Protein AF-A0A2T4V2T6-F1 (afdb_monomer)

Structure (mmCIF, N/CA/C/O backbone):
data_AF-A0A2T4V2T6-F1
#
_entry.id   AF-A0A2T4V2T6-F1
#
loop_
_atom_site.group_PDB
_atom_site.id
_atom_site.type_symbol
_atom_site.label_atom_id
_atom_site.label_alt_id
_atom_site.label_comp_id
_atom_site.label_asym_id
_atom_site.label_entity_id
_atom_site.label_seq_id
_atom_site.pdbx_PDB_ins_code
_atom_site.Cartn_x
_atom_site.Cartn_y
_atom_site.Cartn_z
_atom_site.occupancy
_atom_site.B_iso_or_equiv
_atom_site.auth_seq_id
_atom_site.auth_comp_id
_atom_site.auth_asym_id
_atom_site.auth_atom_id
_atom_site.pdbx_PDB_model_num
ATOM 1 N N . MET A 1 1 ? -65.112 -27.051 23.959 1.00 41.84 1 MET A N 1
ATOM 2 C CA . MET A 1 1 ? -63.778 -27.676 24.096 1.00 41.84 1 MET A CA 1
ATOM 3 C C . MET A 1 1 ? -62.756 -26.772 23.421 1.00 41.84 1 MET A C 1
ATOM 5 O O . MET A 1 1 ? -62.600 -26.820 22.210 1.00 41.84 1 MET A O 1
ATOM 9 N N . SER A 1 2 ? -62.133 -25.884 24.193 1.00 52.66 2 SER A N 1
ATOM 10 C CA . SER A 1 2 ? -61.081 -24.977 23.727 1.00 52.66 2 SER A CA 1
ATOM 11 C C . SER A 1 2 ? -59.751 -25.717 23.639 1.00 52.66 2 SER A C 1
ATOM 13 O O . SER A 1 2 ? -59.315 -26.259 24.650 1.00 52.66 2 SER A O 1
ATOM 15 N N . ARG A 1 3 ? -59.069 -25.667 22.490 1.00 51.91 3 ARG A N 1
ATOM 16 C CA . ARG A 1 3 ? -57.605 -25.791 22.424 1.00 51.91 3 ARG A CA 1
ATOM 17 C C . ARG A 1 3 ? -57.063 -24.807 21.393 1.00 51.91 3 ARG A C 1
ATOM 19 O O . ARG A 1 3 ? -57.106 -25.042 20.193 1.00 51.91 3 ARG A O 1
ATOM 26 N N . ARG A 1 4 ? -56.596 -23.674 21.917 1.00 62.84 4 ARG A N 1
ATOM 27 C CA . ARG A 1 4 ? -55.662 -22.766 21.255 1.00 62.84 4 ARG A CA 1
ATOM 28 C C . ARG A 1 4 ? -54.287 -23.423 21.319 1.00 62.84 4 ARG A C 1
ATOM 30 O O . ARG A 1 4 ? -53.862 -23.747 22.422 1.00 62.84 4 ARG A O 1
ATOM 37 N N . LEU A 1 5 ? -53.605 -23.594 20.192 1.00 55.00 5 LEU A N 1
ATOM 38 C CA . LEU A 1 5 ? -52.187 -23.952 20.164 1.00 55.00 5 LEU A CA 1
ATOM 39 C C . LEU A 1 5 ? -51.489 -23.122 19.083 1.00 55.00 5 LEU A C 1
ATOM 41 O O . LEU A 1 5 ? -51.501 -23.442 17.902 1.00 55.00 5 LEU A O 1
ATOM 45 N N . SER A 1 6 ? -50.986 -21.988 19.564 1.00 51.50 6 SER A N 1
ATOM 46 C CA . SER A 1 6 ? -49.662 -21.427 19.307 1.00 51.50 6 SER A CA 1
ATOM 47 C C . SER A 1 6 ? -49.120 -21.480 17.879 1.00 51.50 6 SER A C 1
ATOM 49 O O . SER A 1 6 ? -48.510 -22.455 17.448 1.00 51.50 6 SER A O 1
ATOM 51 N N . ALA A 1 7 ? -49.237 -20.331 17.214 1.00 51.16 7 ALA A N 1
ATOM 52 C CA . ALA A 1 7 ? -48.346 -19.904 16.149 1.00 51.16 7 ALA A CA 1
ATOM 53 C C . ALA A 1 7 ? -46.886 -19.949 16.642 1.00 51.16 7 ALA A C 1
ATOM 55 O O . ALA A 1 7 ? -46.472 -19.137 17.470 1.00 51.16 7 ALA A O 1
ATOM 56 N N . LEU A 1 8 ? -46.114 -20.914 16.144 1.00 50.19 8 LEU A N 1
ATOM 57 C CA . LEU A 1 8 ? -44.659 -20.922 16.258 1.00 50.19 8 LEU A CA 1
ATOM 58 C C . LEU A 1 8 ? -44.105 -19.912 15.248 1.00 50.19 8 LEU A C 1
ATOM 60 O O . LEU A 1 8 ? -43.948 -20.205 14.066 1.00 50.19 8 LEU A O 1
ATOM 64 N N . LEU A 1 9 ? -43.851 -18.697 15.736 1.00 49.66 9 LEU A N 1
ATOM 65 C CA . LEU A 1 9 ? -42.991 -17.709 15.093 1.00 49.66 9 LEU A CA 1
ATOM 66 C C . LEU A 1 9 ? -41.591 -18.321 14.946 1.00 49.66 9 LEU A C 1
ATOM 68 O O . LEU A 1 9 ? -40.820 -18.353 15.905 1.00 49.66 9 LEU A O 1
ATOM 72 N N . LEU A 1 10 ? -41.257 -18.805 13.747 1.00 48.34 10 LEU A N 1
ATOM 73 C CA . LEU A 1 10 ? -39.866 -19.010 13.361 1.00 48.34 10 LEU A CA 1
ATOM 74 C C . LEU A 1 10 ? -39.207 -17.629 13.281 1.00 48.34 10 LEU A C 1
ATOM 76 O O . LEU A 1 10 ? -39.264 -16.945 12.263 1.00 48.34 10 LEU A O 1
ATOM 80 N N . SER A 1 11 ? -38.597 -17.222 14.392 1.00 56.31 11 SER A N 1
ATOM 81 C CA . SER A 1 11 ? -37.585 -16.174 14.444 1.00 56.31 11 SER A CA 1
ATOM 82 C C . SER A 1 11 ? -36.372 -16.648 13.644 1.00 56.31 11 SER A C 1
ATOM 84 O O . SER A 1 11 ? -35.406 -17.171 14.197 1.00 56.31 11 SER A O 1
ATOM 86 N N . SER A 1 12 ? -36.435 -16.500 12.323 1.00 59.00 12 SER A N 1
ATOM 87 C CA . SER A 1 12 ? -35.269 -16.568 11.456 1.00 59.00 12 SER A CA 1
ATOM 88 C C . SER A 1 12 ? -34.336 -15.426 11.846 1.00 59.00 12 SER A C 1
ATOM 90 O O . SER A 1 12 ? -34.547 -14.276 11.456 1.00 59.00 12 SER A O 1
ATOM 92 N N . CYS A 1 13 ? -33.323 -15.745 12.652 1.00 50.69 13 CYS A N 1
ATOM 93 C CA . CYS A 1 13 ? -32.131 -14.929 12.801 1.00 50.69 13 CYS A CA 1
ATOM 94 C C . CYS A 1 13 ? -31.585 -14.635 11.401 1.00 50.69 13 CYS A C 1
ATOM 96 O O . CYS A 1 13 ? -30.958 -15.492 10.781 1.00 50.69 13 CYS A O 1
ATOM 98 N N . LEU A 1 14 ? -31.822 -13.419 10.903 1.00 52.62 14 LEU A N 1
ATOM 99 C CA . LEU A 1 14 ? -30.974 -12.834 9.879 1.00 52.62 14 LEU A CA 1
ATOM 100 C C . LEU A 1 14 ? -29.582 -12.676 10.497 1.00 52.62 14 LEU A C 1
ATOM 102 O O . LEU A 1 14 ? -29.280 -11.678 11.146 1.00 52.62 14 LEU A O 1
ATOM 106 N N . THR A 1 15 ? -28.722 -13.669 10.296 1.00 55.97 15 THR A N 1
ATOM 107 C CA . THR A 1 15 ? -27.281 -13.444 10.264 1.00 55.97 15 THR A CA 1
ATOM 108 C C . THR A 1 15 ? -27.017 -12.550 9.059 1.00 55.97 15 THR A C 1
ATOM 110 O O . THR A 1 15 ? -26.864 -13.035 7.941 1.00 55.97 15 THR A O 1
ATOM 113 N N . LEU A 1 16 ? -27.060 -11.236 9.269 1.00 49.78 16 LEU A N 1
ATOM 114 C CA . LEU A 1 16 ? -26.555 -10.257 8.317 1.00 49.78 16 LEU A CA 1
ATOM 115 C C . LEU A 1 16 ? -25.048 -10.520 8.154 1.00 49.78 16 LEU A C 1
ATOM 117 O O . LEU A 1 16 ? -24.307 -10.289 9.113 1.00 49.78 16 LEU A O 1
ATOM 121 N N . PRO A 1 17 ? -24.554 -10.996 6.995 1.00 51.16 17 PRO A N 1
ATOM 122 C CA . PRO A 1 17 ? -23.145 -10.816 6.693 1.00 51.16 17 PRO A CA 1
ATOM 123 C C . PRO A 1 17 ? -22.925 -9.304 6.584 1.00 51.16 17 PRO A C 1
ATOM 125 O O . PRO A 1 17 ? -23.712 -8.618 5.933 1.00 51.16 17 PRO A O 1
ATOM 128 N N . GLY A 1 18 ? -21.918 -8.805 7.305 1.00 52.91 18 GLY A N 1
ATOM 129 C CA . GLY A 1 18 ? -21.571 -7.396 7.488 1.00 52.91 18 GLY A CA 1
ATOM 130 C C . GLY A 1 18 ? -22.190 -6.432 6.480 1.00 52.91 18 GLY A C 1
ATOM 131 O O . GLY A 1 18 ? -21.714 -6.301 5.354 1.00 52.91 18 GLY A O 1
ATOM 132 N N . LEU A 1 19 ? -23.212 -5.700 6.928 1.00 44.66 19 LEU A N 1
ATOM 133 C CA . LEU A 1 19 ? -23.507 -4.398 6.354 1.00 44.66 19 LEU A CA 1
ATOM 134 C C . LEU A 1 19 ? -22.256 -3.546 6.576 1.00 44.66 19 LEU A C 1
ATOM 136 O O . LEU A 1 19 ? -22.052 -2.995 7.658 1.00 44.66 19 LEU A O 1
ATOM 140 N N . VAL A 1 20 ? -21.407 -3.473 5.552 1.00 50.00 20 VAL A N 1
ATOM 141 C CA . VAL A 1 20 ? -20.474 -2.367 5.359 1.00 50.00 20 VAL A CA 1
ATOM 142 C C . VAL A 1 20 ? -21.358 -1.136 5.216 1.00 50.00 20 VAL A C 1
ATOM 144 O O . VAL A 1 20 ? -21.812 -0.773 4.133 1.00 50.00 20 VAL A O 1
ATOM 147 N N . LEU A 1 21 ? -21.704 -0.556 6.364 1.00 46.00 21 LEU A N 1
ATOM 148 C CA . LEU A 1 21 ? -22.199 0.802 6.451 1.00 46.00 21 LEU A CA 1
ATOM 149 C C . LEU A 1 21 ? -21.209 1.659 5.656 1.00 46.00 21 LEU A C 1
ATOM 151 O O . LEU A 1 21 ? -20.004 1.418 5.730 1.00 46.00 21 LEU A O 1
ATOM 155 N N . ALA A 1 22 ? -21.694 2.654 4.919 1.00 49.06 22 ALA A N 1
ATOM 156 C CA . ALA A 1 22 ? -20.870 3.719 4.353 1.00 49.06 22 ALA A CA 1
ATOM 157 C C . ALA A 1 22 ? -20.260 4.578 5.486 1.00 49.06 22 ALA A C 1
ATOM 159 O O . ALA A 1 22 ? -20.574 5.755 5.631 1.00 49.06 22 ALA A O 1
ATOM 160 N N . GLY A 1 23 ? -19.479 3.942 6.356 1.00 55.62 23 GLY A N 1
ATOM 161 C CA . GLY A 1 23 ? -18.758 4.508 7.476 1.00 55.62 23 GLY A CA 1
ATOM 162 C C . GLY A 1 23 ? -17.305 4.700 7.081 1.00 55.62 23 GLY A C 1
ATOM 163 O O . GLY A 1 23 ? -16.745 3.905 6.324 1.00 55.62 23 GLY A O 1
ATOM 164 N N . ASP A 1 24 ? -16.721 5.786 7.571 1.00 73.94 24 ASP A N 1
ATOM 165 C CA . ASP A 1 24 ? -15.303 6.084 7.413 1.00 73.94 24 ASP A CA 1
ATOM 166 C C . ASP A 1 24 ? -14.444 4.858 7.795 1.00 73.94 24 ASP A C 1
ATOM 168 O O . ASP A 1 24 ? -14.754 4.149 8.757 1.00 73.94 24 ASP A O 1
ATOM 172 N N . LEU A 1 25 ? -13.365 4.589 7.045 1.00 84.38 25 LEU A N 1
ATOM 173 C CA . LEU A 1 25 ? -12.438 3.483 7.319 1.00 84.38 25 LEU A CA 1
ATOM 174 C C . LEU A 1 25 ? -11.935 3.565 8.760 1.00 84.38 25 LEU A C 1
ATOM 176 O O . LEU A 1 25 ? -11.537 4.630 9.237 1.00 84.38 25 LEU A O 1
ATOM 180 N N . THR A 1 26 ? -11.904 2.429 9.443 1.00 90.75 26 THR A N 1
ATOM 181 C CA . THR A 1 26 ? -11.371 2.372 10.808 1.00 90.75 26 THR A CA 1
ATOM 182 C C . THR A 1 26 ? -9.854 2.624 10.813 1.00 90.75 26 THR A C 1
ATOM 184 O O . THR A 1 26 ? -9.170 2.294 9.836 1.00 90.75 26 THR A O 1
ATOM 187 N N . PRO A 1 27 ? -9.277 3.160 11.905 1.00 89.19 27 PRO A N 1
ATOM 188 C CA . PRO A 1 27 ? -7.831 3.371 11.996 1.00 89.19 27 PRO A CA 1
ATOM 189 C C . PRO A 1 27 ? -7.033 2.065 11.858 1.00 89.19 27 PRO A C 1
ATOM 191 O O . PRO A 1 27 ? -5.949 2.071 11.278 1.00 89.19 27 PRO A O 1
ATOM 194 N N . GLU A 1 28 ? -7.589 0.934 12.310 1.00 90.50 28 GLU A N 1
ATOM 195 C CA . GLU A 1 28 ? -6.990 -0.393 12.124 1.00 90.50 28 GLU A CA 1
ATOM 196 C C . GLU A 1 28 ? -6.949 -0.816 10.649 1.00 90.50 28 GLU A C 1
ATOM 198 O O . GLU A 1 28 ? -5.924 -1.309 10.179 1.00 90.50 28 GLU A O 1
ATOM 203 N N . GLN A 1 29 ? -8.028 -0.588 9.890 1.00 91.81 29 GLN A N 1
ATOM 204 C CA . GLN A 1 29 ? -8.054 -0.873 8.451 1.00 91.81 29 GLN A CA 1
ATOM 205 C C . GLN A 1 29 ? -7.058 -0.001 7.687 1.00 91.81 29 GLN A C 1
ATOM 207 O O . GLN A 1 29 ? -6.341 -0.509 6.832 1.00 91.81 29 GLN A O 1
ATOM 212 N N . ILE A 1 30 ? -6.963 1.292 8.013 1.00 93.38 30 ILE A N 1
ATOM 213 C CA . ILE A 1 30 ? -5.980 2.189 7.389 1.00 93.38 30 ILE A CA 1
ATOM 214 C C . ILE A 1 30 ? -4.554 1.727 7.707 1.00 93.38 30 ILE A C 1
ATOM 216 O O . ILE A 1 30 ? -3.717 1.686 6.807 1.00 93.38 30 ILE A O 1
ATOM 220 N N . ALA A 1 31 ? -4.267 1.352 8.958 1.00 94.50 31 ALA A N 1
ATOM 221 C CA . ALA A 1 31 ? -2.957 0.828 9.345 1.00 94.50 31 ALA A CA 1
ATOM 222 C C . ALA A 1 31 ? -2.605 -0.441 8.556 1.00 94.50 31 ALA A C 1
ATOM 224 O O . ALA A 1 31 ? -1.514 -0.547 7.993 1.00 94.50 31 ALA A O 1
ATOM 225 N N . ARG A 1 32 ? -3.557 -1.372 8.442 1.00 94.50 32 ARG A N 1
ATOM 226 C CA . ARG A 1 32 ? -3.395 -2.593 7.651 1.00 94.50 32 ARG A CA 1
ATOM 227 C C . ARG A 1 32 ? -3.125 -2.292 6.176 1.00 94.50 32 ARG A C 1
ATOM 229 O O . ARG A 1 32 ? -2.159 -2.812 5.625 1.00 94.50 32 ARG A O 1
ATOM 236 N N . ILE A 1 33 ? -3.927 -1.425 5.558 1.00 95.06 33 ILE A N 1
ATOM 237 C CA . ILE A 1 33 ? -3.755 -1.022 4.157 1.00 95.06 33 ILE A CA 1
ATOM 238 C C . ILE A 1 33 ? -2.368 -0.409 3.948 1.00 95.06 33 ILE A C 1
ATOM 240 O O . ILE A 1 33 ? -1.664 -0.830 3.040 1.00 95.06 33 ILE A O 1
ATOM 244 N N . ARG A 1 34 ? -1.912 0.499 4.823 1.00 94.50 34 ARG A N 1
ATOM 245 C CA . ARG A 1 34 ? -0.572 1.111 4.726 1.00 94.50 34 ARG A CA 1
ATOM 246 C C . ARG A 1 34 ? 0.559 0.081 4.764 1.00 94.50 34 ARG A C 1
ATOM 248 O O . ARG A 1 34 ? 1.536 0.213 4.026 1.00 94.50 34 ARG A O 1
ATOM 255 N N . ARG A 1 35 ? 0.441 -0.950 5.607 1.00 94.38 35 ARG A N 1
ATOM 256 C CA . ARG A 1 35 ? 1.411 -2.059 5.647 1.00 94.38 35 ARG A CA 1
ATOM 257 C C . ARG A 1 35 ? 1.415 -2.849 4.354 1.00 94.38 35 ARG A C 1
ATOM 259 O O . ARG A 1 35 ? 2.479 -3.129 3.810 1.00 94.38 35 ARG A O 1
ATOM 266 N N . GLU A 1 36 ? 0.231 -3.214 3.878 1.00 95.25 36 GLU A N 1
ATOM 267 C CA . GLU A 1 36 ? 0.074 -4.000 2.660 1.00 95.25 36 GLU A CA 1
ATOM 268 C C . GLU A 1 36 ? 0.552 -3.211 1.429 1.00 95.25 36 GLU A C 1
ATOM 270 O O . GLU A 1 36 ? 1.266 -3.773 0.604 1.00 95.25 36 GLU A O 1
ATOM 275 N N . GLU A 1 37 ? 0.274 -1.905 1.350 1.00 95.19 37 GLU A N 1
ATOM 276 C CA . GLU A 1 37 ? 0.802 -0.987 0.329 1.00 95.19 37 GLU A CA 1
ATOM 277 C C . GLU A 1 37 ? 2.334 -0.947 0.349 1.00 95.19 37 GLU A C 1
ATOM 279 O O . GLU A 1 37 ? 2.972 -1.093 -0.695 1.00 95.19 37 GLU A O 1
ATOM 284 N N . LYS A 1 38 ? 2.938 -0.788 1.534 1.00 95.50 38 LYS A N 1
ATOM 285 C CA . LYS A 1 38 ? 4.397 -0.771 1.690 1.00 95.50 38 LYS A CA 1
ATOM 286 C C . LYS A 1 38 ? 5.016 -2.104 1.270 1.00 95.50 38 LYS A C 1
ATOM 288 O O . LYS A 1 38 ? 5.948 -2.111 0.472 1.00 95.50 38 LYS A O 1
ATOM 293 N N . ALA A 1 39 ? 4.465 -3.224 1.735 1.00 95.94 39 ALA A N 1
ATOM 294 C CA . ALA A 1 39 ? 4.938 -4.557 1.375 1.00 95.94 39 ALA A CA 1
ATOM 295 C C . ALA A 1 39 ? 4.773 -4.841 -0.129 1.00 95.94 39 ALA A C 1
ATOM 297 O O . ALA A 1 39 ? 5.637 -5.463 -0.743 1.00 95.94 39 ALA A O 1
ATOM 298 N N . ALA A 1 40 ? 3.679 -4.387 -0.742 1.00 96.06 40 ALA A N 1
ATOM 299 C CA . ALA A 1 40 ? 3.447 -4.503 -2.178 1.00 96.06 40 ALA A CA 1
ATOM 300 C C . ALA A 1 40 ? 4.461 -3.673 -2.983 1.00 96.06 40 ALA A C 1
ATOM 302 O O . ALA A 1 40 ? 5.071 -4.188 -3.920 1.00 96.06 40 ALA A O 1
ATOM 303 N N . ALA A 1 41 ? 4.706 -2.423 -2.584 1.00 93.88 41 ALA A N 1
ATOM 304 C CA . ALA A 1 41 ? 5.708 -1.569 -3.216 1.00 93.88 41 ALA A CA 1
ATOM 305 C C . ALA A 1 41 ? 7.128 -2.139 -3.070 1.00 93.88 41 ALA A C 1
ATOM 307 O O . ALA A 1 41 ? 7.893 -2.132 -4.032 1.00 93.88 41 ALA A O 1
ATOM 308 N N . GLU A 1 42 ? 7.474 -2.678 -1.898 1.00 95.94 42 GLU A N 1
ATOM 309 C CA . GLU A 1 42 ? 8.753 -3.354 -1.656 1.00 95.94 42 GLU A CA 1
ATOM 310 C C . GLU A 1 42 ? 8.912 -4.612 -2.516 1.00 95.94 42 GLU A C 1
ATOM 312 O O . GLU A 1 42 ? 9.985 -4.820 -3.075 1.00 95.94 42 GLU A O 1
ATOM 317 N N . LYS A 1 43 ? 7.852 -5.411 -2.705 1.00 96.06 43 LYS A N 1
ATOM 318 C CA . LYS A 1 43 ? 7.872 -6.567 -3.621 1.00 96.06 43 LYS A CA 1
ATOM 319 C C . LYS A 1 43 ? 8.142 -6.152 -5.063 1.00 96.06 43 LYS A C 1
ATOM 321 O O . LYS A 1 43 ? 8.970 -6.778 -5.721 1.00 96.06 43 LYS A O 1
ATOM 326 N N . VAL A 1 44 ? 7.485 -5.094 -5.542 1.00 95.50 44 VAL A N 1
ATOM 327 C CA . VAL A 1 44 ? 7.737 -4.572 -6.893 1.00 95.50 44 VAL A CA 1
ATOM 328 C C . VAL A 1 44 ? 9.170 -4.043 -6.991 1.00 95.50 44 VAL A C 1
ATOM 330 O O . VAL A 1 44 ? 9.896 -4.406 -7.909 1.00 95.50 44 VAL A O 1
ATOM 333 N N . ASN A 1 45 ? 9.638 -3.264 -6.015 1.00 93.81 45 ASN A N 1
ATOM 334 C CA . ASN A 1 45 ? 11.015 -2.765 -6.012 1.00 93.81 45 ASN A CA 1
ATOM 335 C C . ASN A 1 45 ? 12.042 -3.904 -6.001 1.00 93.81 45 ASN A C 1
ATOM 337 O O . ASN A 1 45 ? 13.010 -3.851 -6.759 1.00 93.81 45 ASN A O 1
ATOM 341 N N . ALA A 1 46 ? 11.810 -4.953 -5.211 1.00 95.31 46 ALA A N 1
ATOM 342 C CA . ALA A 1 46 ? 12.657 -6.138 -5.178 1.00 95.31 46 ALA A CA 1
ATOM 343 C C . ALA A 1 46 ? 12.677 -6.863 -6.533 1.00 95.31 46 ALA A C 1
ATOM 345 O O . ALA A 1 46 ? 13.751 -7.259 -6.985 1.00 95.31 46 ALA A O 1
ATOM 346 N N . ALA A 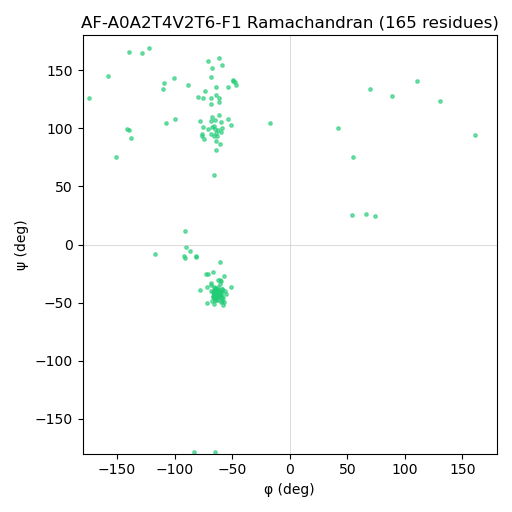1 47 ? 11.533 -6.965 -7.222 1.00 93.12 47 ALA A N 1
ATOM 347 C CA . ALA A 1 47 ? 11.451 -7.528 -8.573 1.00 93.12 47 ALA A CA 1
ATOM 348 C C . ALA A 1 47 ? 12.258 -6.716 -9.607 1.00 93.12 47 ALA A C 1
ATOM 350 O O . ALA A 1 47 ? 12.824 -7.289 -10.536 1.00 93.12 47 ALA A O 1
ATOM 351 N N . HIS A 1 48 ? 12.389 -5.401 -9.404 1.00 92.56 48 HIS A N 1
ATOM 352 C CA . HIS A 1 48 ? 13.232 -4.505 -10.215 1.00 92.56 48 HIS A CA 1
ATOM 353 C C . HIS A 1 48 ? 14.666 -4.342 -9.677 1.00 92.56 48 HIS A C 1
ATOM 355 O O . HIS A 1 48 ? 15.415 -3.473 -10.131 1.00 92.56 48 HIS A O 1
ATOM 361 N N . GLY A 1 49 ? 15.079 -5.174 -8.717 1.00 92.38 49 GLY A N 1
ATOM 362 C CA . GLY A 1 49 ? 16.439 -5.191 -8.172 1.00 92.38 49 GLY A CA 1
ATOM 363 C C . GLY A 1 49 ? 16.773 -4.026 -7.238 1.00 92.38 49 GLY A C 1
ATOM 364 O O . GLY A 1 49 ? 17.942 -3.673 -7.112 1.00 92.38 49 GLY A O 1
ATOM 365 N N . ASN A 1 50 ? 15.771 -3.407 -6.607 1.00 93.50 50 ASN A N 1
ATOM 366 C CA . ASN A 1 50 ? 15.911 -2.259 -5.698 1.00 93.50 50 ASN A CA 1
ATOM 367 C C . ASN A 1 50 ? 16.678 -1.071 -6.304 1.00 93.50 50 ASN A C 1
ATOM 369 O O . ASN A 1 50 ? 17.275 -0.265 -5.586 1.00 93.50 50 ASN A O 1
ATOM 373 N N . LYS A 1 51 ? 16.658 -0.960 -7.635 1.00 91.38 51 LYS A N 1
ATOM 374 C CA . LYS A 1 51 ? 17.318 0.115 -8.371 1.00 91.38 51 LYS A CA 1
ATOM 375 C C . LYS A 1 51 ? 16.629 1.443 -8.105 1.00 91.38 51 LYS A C 1
ATOM 377 O O . LYS A 1 51 ? 15.401 1.532 -8.023 1.00 91.38 51 LYS A O 1
ATOM 382 N N . LYS A 1 52 ? 17.419 2.512 -8.036 1.00 92.12 52 LYS A N 1
ATOM 383 C CA . LYS A 1 52 ? 16.863 3.869 -7.972 1.00 92.12 52 LYS A CA 1
ATOM 384 C C . LYS A 1 52 ? 16.254 4.254 -9.317 1.00 92.12 52 LYS A C 1
ATOM 386 O O . LYS A 1 52 ? 16.652 3.765 -10.371 1.00 92.12 52 LYS A O 1
ATOM 391 N N . SER A 1 53 ? 15.338 5.219 -9.311 1.00 87.38 53 SER A N 1
ATOM 392 C CA . SER A 1 53 ? 14.696 5.713 -10.539 1.00 87.38 53 SER A CA 1
ATOM 393 C C . SER A 1 53 ? 15.686 6.235 -11.591 1.00 87.38 53 SER A C 1
ATOM 395 O O . SER A 1 53 ? 15.378 6.175 -12.783 1.00 87.38 53 SER A O 1
ATOM 397 N N . SER A 1 54 ? 16.858 6.720 -11.168 1.00 90.38 54 SER A N 1
ATOM 398 C CA . SER A 1 54 ? 17.972 7.162 -12.019 1.00 90.38 54 SER A CA 1
ATOM 399 C C . SER A 1 54 ? 18.729 6.019 -12.700 1.00 90.38 54 SER A C 1
ATOM 401 O O . SER A 1 54 ? 19.329 6.237 -13.745 1.00 90.38 54 SER A O 1
ATOM 403 N N . GLU A 1 55 ? 18.704 4.823 -12.116 1.00 92.38 55 GLU A N 1
ATOM 404 C CA . GLU A 1 55 ? 19.379 3.618 -12.622 1.00 92.38 55 GLU A CA 1
ATOM 405 C C . GLU A 1 55 ? 18.467 2.797 -13.549 1.00 92.38 55 GLU A C 1
ATOM 407 O O . GLU A 1 55 ? 18.928 1.887 -14.233 1.00 92.38 55 GLU A O 1
ATOM 412 N N . LEU A 1 56 ? 17.172 3.125 -13.579 1.00 92.75 56 LEU A N 1
ATOM 413 C CA . LEU A 1 56 ? 16.178 2.522 -14.461 1.00 92.75 56 LEU A CA 1
ATOM 414 C C . LEU A 1 56 ? 16.106 3.270 -15.794 1.00 92.75 56 LEU A C 1
ATOM 416 O O . LEU A 1 56 ? 16.030 4.507 -15.833 1.00 92.75 56 LEU A O 1
ATOM 420 N N . SER A 1 57 ? 16.020 2.520 -16.892 1.00 95.38 57 SER A N 1
ATOM 421 C CA . SER A 1 57 ? 15.662 3.085 -18.191 1.00 95.38 57 SER A CA 1
ATOM 422 C C . SER A 1 57 ? 14.257 3.697 -18.148 1.00 95.38 57 SER A C 1
ATOM 424 O O . SER A 1 57 ? 13.418 3.369 -17.306 1.00 95.38 57 SER A O 1
ATOM 426 N N . ALA A 1 58 ? 13.943 4.585 -19.094 1.00 95.31 58 ALA A N 1
ATOM 427 C CA . ALA A 1 58 ? 12.609 5.184 -19.160 1.00 95.31 58 ALA A CA 1
ATOM 428 C C . ALA A 1 58 ? 11.496 4.135 -19.366 1.00 95.31 58 ALA A C 1
ATOM 430 O O . ALA A 1 58 ? 10.373 4.339 -18.905 1.00 95.31 58 ALA A O 1
ATOM 431 N N . ALA A 1 59 ? 11.791 3.028 -20.057 1.00 95.19 59 ALA A N 1
ATOM 432 C CA . ALA A 1 59 ? 10.846 1.936 -20.265 1.00 95.19 59 ALA A CA 1
ATOM 433 C C . ALA A 1 59 ? 10.610 1.138 -18.976 1.00 95.19 59 ALA A C 1
ATOM 435 O O . ALA A 1 59 ? 9.455 0.994 -18.574 1.00 95.19 59 ALA A O 1
ATOM 436 N N . GLU A 1 60 ? 11.681 0.719 -18.298 1.00 94.81 60 GLU A N 1
ATOM 437 C CA . GLU A 1 60 ? 11.604 0.005 -17.014 1.00 94.81 60 GLU A CA 1
ATOM 438 C C . GLU A 1 60 ? 10.935 0.866 -15.945 1.00 94.81 60 GLU A C 1
ATOM 440 O O . GLU A 1 60 ? 10.057 0.396 -15.234 1.00 94.81 60 GLU A O 1
ATOM 445 N N . ARG A 1 61 ? 11.247 2.166 -15.887 1.00 94.44 61 ARG A N 1
ATOM 446 C CA . ARG A 1 61 ? 10.597 3.090 -14.951 1.00 94.44 61 ARG A CA 1
ATOM 447 C C . ARG A 1 61 ? 9.085 3.144 -15.167 1.00 94.44 61 ARG A C 1
ATOM 449 O O . ARG A 1 61 ? 8.331 3.112 -14.202 1.00 94.44 61 ARG A O 1
ATOM 456 N N . ARG A 1 62 ? 8.624 3.213 -16.423 1.00 95.44 62 ARG A N 1
ATOM 457 C CA . ARG A 1 62 ? 7.184 3.177 -16.742 1.00 95.44 62 ARG A CA 1
ATOM 458 C C . ARG A 1 62 ? 6.551 1.844 -16.357 1.00 95.44 62 ARG A C 1
ATOM 460 O O . ARG A 1 62 ? 5.410 1.840 -15.910 1.00 95.44 62 ARG A O 1
ATOM 467 N N . GLN A 1 63 ? 7.263 0.739 -16.558 1.00 95.38 63 GLN A N 1
ATOM 468 C CA . GLN A 1 63 ? 6.792 -0.585 -16.174 1.00 95.38 63 GLN A CA 1
ATOM 469 C C . GLN A 1 63 ? 6.675 -0.720 -14.654 1.00 95.38 63 GLN A C 1
ATOM 471 O O . GLN A 1 63 ? 5.592 -1.025 -14.173 1.00 95.38 63 GLN A O 1
ATOM 476 N N . MET A 1 64 ? 7.723 -0.374 -13.908 1.00 95.25 64 MET A N 1
ATOM 477 C CA . MET A 1 64 ? 7.717 -0.360 -12.447 1.00 95.25 64 MET A CA 1
ATOM 478 C C . MET A 1 64 ? 6.577 0.507 -11.892 1.00 95.25 64 MET A C 1
ATOM 480 O O . MET A 1 64 ? 5.888 0.085 -10.973 1.00 95.25 64 MET A O 1
ATOM 484 N N . ILE A 1 65 ? 6.325 1.693 -12.465 1.00 94.62 65 ILE A N 1
ATOM 485 C CA . ILE A 1 65 ? 5.202 2.551 -12.043 1.00 94.62 65 ILE A CA 1
ATOM 486 C C . ILE A 1 65 ? 3.853 1.850 -12.249 1.00 94.62 65 ILE A C 1
ATOM 488 O O . ILE A 1 65 ? 2.995 1.935 -11.373 1.00 94.62 65 ILE A O 1
ATOM 492 N N . ARG A 1 66 ? 3.649 1.165 -13.383 1.00 96.56 66 ARG A N 1
ATOM 493 C CA . ARG A 1 66 ? 2.408 0.412 -13.631 1.00 96.56 66 ARG A CA 1
ATOM 494 C C . ARG A 1 66 ? 2.249 -0.732 -12.638 1.00 96.56 66 ARG A C 1
ATOM 496 O O . ARG A 1 66 ? 1.208 -0.826 -12.006 1.00 96.56 66 ARG A O 1
ATOM 503 N N . GLU A 1 67 ? 3.297 -1.520 -12.433 1.00 96.50 67 GLU A N 1
ATOM 504 C CA . GLU A 1 67 ? 3.276 -2.648 -11.499 1.00 96.50 67 GLU A CA 1
ATOM 505 C C . GLU A 1 67 ? 3.045 -2.188 -10.053 1.00 96.50 67 GLU A C 1
ATOM 507 O O . GLU A 1 67 ? 2.252 -2.787 -9.335 1.00 96.50 67 GLU A O 1
ATOM 512 N N . GLN A 1 68 ? 3.651 -1.074 -9.627 1.00 95.19 68 GLN A N 1
ATOM 513 C CA . GLN A 1 68 ? 3.359 -0.464 -8.326 1.00 95.19 68 GLN A CA 1
ATOM 514 C C . GLN A 1 68 ? 1.888 -0.036 -8.222 1.00 95.19 68 GLN A C 1
ATOM 516 O O . GLN A 1 68 ? 1.253 -0.252 -7.192 1.00 95.19 68 GLN A O 1
ATOM 521 N N . GLN A 1 69 ? 1.325 0.567 -9.274 1.00 95.69 69 GLN A N 1
ATOM 522 C CA . GLN A 1 69 ? -0.081 0.981 -9.291 1.00 95.69 69 GLN A CA 1
ATOM 523 C C . 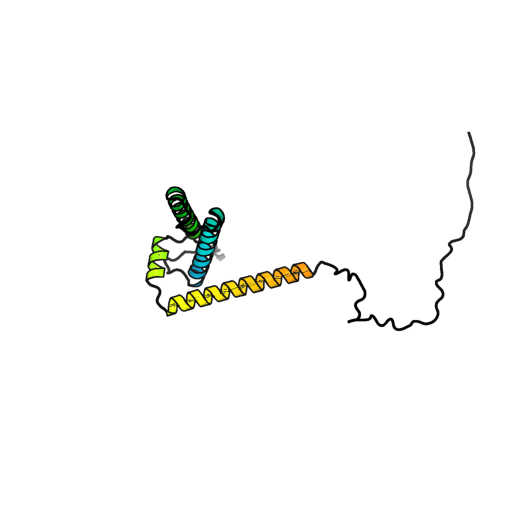GLN A 1 69 ? -1.046 -0.208 -9.256 1.00 95.69 69 GLN A C 1
ATOM 525 O O . GLN A 1 69 ? -2.054 -0.129 -8.555 1.00 95.69 69 GLN A O 1
ATOM 530 N N . GLU A 1 70 ? -0.746 -1.277 -9.989 1.00 96.94 70 GLU A N 1
ATOM 531 C CA . GLU A 1 70 ? -1.51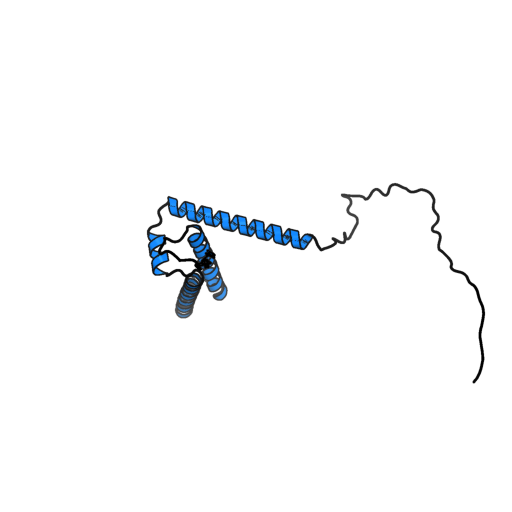1 -2.527 -10.002 1.00 96.94 70 GLU A CA 1
ATOM 532 C C . GLU A 1 70 ? -1.436 -3.227 -8.645 1.00 96.94 70 GLU A C 1
ATOM 534 O O . GLU A 1 70 ? -2.467 -3.606 -8.097 1.00 96.94 70 GLU A O 1
ATOM 539 N N . ALA A 1 71 ? -0.249 -3.304 -8.042 1.00 96.81 71 ALA A N 1
ATOM 540 C CA . ALA A 1 71 ? -0.070 -3.907 -6.727 1.00 96.81 71 ALA A CA 1
ATOM 541 C C . ALA A 1 71 ? -0.818 -3.125 -5.631 1.00 96.81 71 ALA A C 1
ATOM 543 O O . ALA A 1 71 ? -1.458 -3.722 -4.767 1.00 96.81 71 ALA A O 1
ATOM 544 N N . ILE A 1 72 ? -0.810 -1.787 -5.687 1.00 94.56 72 ILE A N 1
ATOM 545 C CA . ILE A 1 72 ? -1.620 -0.950 -4.786 1.00 94.56 72 ILE A CA 1
ATOM 546 C C . ILE A 1 72 ? -3.118 -1.161 -5.047 1.00 94.56 72 ILE A C 1
ATOM 548 O O . ILE A 1 72 ? -3.894 -1.238 -4.098 1.00 94.56 72 ILE A O 1
ATOM 552 N N . GLN A 1 73 ? -3.548 -1.266 -6.308 1.00 95.50 73 GLN A N 1
ATOM 553 C CA . GLN A 1 73 ? -4.947 -1.556 -6.638 1.00 95.50 73 GLN A CA 1
ATOM 554 C C . GLN A 1 73 ? -5.382 -2.908 -6.061 1.00 95.50 73 GLN A C 1
ATOM 556 O O . GLN A 1 73 ? -6.432 -2.987 -5.435 1.00 95.50 73 GLN A O 1
ATOM 561 N N . GLU A 1 74 ? -4.546 -3.936 -6.177 1.00 96.44 74 GLU A N 1
ATOM 562 C CA . GLU A 1 74 ? -4.825 -5.260 -5.629 1.00 96.44 74 GLU A CA 1
ATOM 563 C C . GLU A 1 74 ? -4.960 -5.231 -4.096 1.00 96.44 74 GLU A C 1
ATOM 565 O O . GLU A 1 74 ? -5.836 -5.891 -3.540 1.00 96.44 74 GLU A O 1
ATOM 570 N N . VAL A 1 75 ? -4.134 -4.444 -3.395 1.00 96.81 75 VAL A N 1
ATOM 571 C CA . VAL A 1 75 ? -4.277 -4.221 -1.942 1.00 96.81 75 VAL A CA 1
ATOM 572 C C . VAL A 1 75 ? -5.633 -3.589 -1.619 1.00 96.81 75 VAL A C 1
ATOM 574 O O . VAL A 1 75 ? -6.316 -4.021 -0.692 1.00 96.81 75 VAL A O 1
ATOM 577 N N . MET A 1 76 ? -6.057 -2.596 -2.395 1.00 94.12 76 MET A N 1
ATOM 578 C CA . MET A 1 76 ? -7.344 -1.922 -2.196 1.00 94.12 76 MET A CA 1
ATOM 579 C C . MET A 1 76 ? -8.521 -2.869 -2.428 1.00 94.12 76 MET A C 1
ATOM 581 O O . MET A 1 76 ? -9.426 -2.942 -1.594 1.00 94.12 76 MET A O 1
ATOM 585 N N . ASP A 1 77 ? -8.459 -3.663 -3.497 1.00 95.12 77 ASP A N 1
ATOM 586 C CA . ASP A 1 77 ? -9.479 -4.655 -3.837 1.00 95.12 77 ASP A CA 1
ATOM 587 C C . ASP A 1 77 ? -9.571 -5.748 -2.758 1.00 95.12 77 ASP A C 1
ATOM 589 O O . ASP A 1 77 ? -10.669 -6.105 -2.331 1.00 95.12 77 ASP A O 1
ATOM 593 N N . LYS A 1 78 ? -8.428 -6.214 -2.229 1.00 95.25 78 LYS A N 1
ATOM 594 C CA . LYS A 1 78 ? -8.365 -7.175 -1.109 1.00 95.25 78 LYS A CA 1
ATOM 595 C C . LYS A 1 78 ? -9.020 -6.654 0.166 1.00 95.25 78 LYS A C 1
ATOM 597 O O . LYS A 1 78 ? -9.598 -7.436 0.918 1.00 95.25 78 LYS A O 1
ATOM 602 N N . ASN A 1 79 ? -8.925 -5.352 0.415 1.00 93.00 79 ASN A N 1
ATOM 603 C CA . ASN A 1 79 ? -9.530 -4.716 1.582 1.00 93.00 79 ASN A CA 1
ATOM 604 C C . ASN A 1 79 ? -10.963 -4.223 1.311 1.00 93.00 79 ASN A C 1
ATOM 606 O O . ASN A 1 79 ? -11.609 -3.717 2.228 1.00 93.00 79 ASN A O 1
ATOM 610 N N . GLY A 1 80 ? -11.478 -4.380 0.085 1.00 92.50 80 GLY A N 1
ATOM 611 C CA . GLY A 1 80 ? -12.811 -3.917 -0.305 1.00 92.50 80 GLY A CA 1
ATOM 612 C C . GLY A 1 80 ? -12.955 -2.393 -0.296 1.00 92.50 80 GLY A C 1
ATOM 613 O O . GLY A 1 80 ? -14.054 -1.881 -0.090 1.00 92.50 80 GLY A O 1
ATOM 614 N N . VAL A 1 81 ? -11.853 -1.660 -0.481 1.00 91.81 81 VAL A N 1
ATOM 615 C CA . VAL A 1 81 ? -11.810 -0.197 -0.387 1.00 91.81 81 VAL A CA 1
ATOM 616 C C . VAL A 1 81 ? -11.586 0.418 -1.762 1.00 91.81 81 VAL A C 1
ATOM 618 O O . VAL A 1 81 ? -10.694 0.036 -2.507 1.00 91.81 81 VAL A O 1
ATOM 621 N N . SER A 1 82 ? -12.368 1.440 -2.098 1.00 92.50 82 SER A N 1
ATOM 622 C CA . SER A 1 82 ? -12.134 2.253 -3.293 1.00 92.50 82 SER A CA 1
ATOM 623 C C . SER A 1 82 ? -10.933 3.180 -3.085 1.00 92.50 82 SER A C 1
ATOM 625 O O . SER A 1 82 ? -10.882 3.935 -2.110 1.00 92.50 82 SER A O 1
ATOM 627 N N . ARG A 1 83 ? -10.000 3.220 -4.051 1.00 91.81 83 ARG A N 1
ATOM 628 C CA . ARG A 1 83 ? -8.846 4.149 -4.037 1.00 91.81 83 ARG A CA 1
ATOM 629 C C . ARG A 1 83 ? -9.256 5.598 -3.807 1.00 91.81 83 ARG A C 1
ATOM 631 O O . ARG A 1 83 ? -8.552 6.348 -3.137 1.00 91.81 83 ARG A O 1
ATOM 638 N N . LYS A 1 84 ? -10.398 5.998 -4.368 1.00 93.00 84 LYS A N 1
ATOM 639 C CA . LYS A 1 84 ? -10.919 7.360 -4.248 1.00 93.00 84 LYS A CA 1
ATOM 640 C C . LYS A 1 84 ? -11.362 7.670 -2.821 1.00 93.00 84 LYS A C 1
ATOM 642 O O . LYS A 1 84 ? -11.121 8.779 -2.351 1.00 93.00 84 LYS A O 1
ATOM 647 N N . ASP A 1 85 ? -11.988 6.717 -2.143 1.00 90.94 85 ASP A N 1
ATOM 648 C CA . ASP A 1 85 ? -12.502 6.918 -0.789 1.00 90.94 85 ASP A CA 1
ATOM 649 C C . ASP A 1 85 ? -11.373 6.841 0.239 1.00 90.94 85 ASP A C 1
ATOM 651 O O . ASP A 1 85 ? -11.277 7.725 1.090 1.00 90.94 85 ASP A O 1
ATOM 655 N N . TYR A 1 86 ? -10.424 5.917 0.056 1.00 92.69 86 TYR A N 1
ATOM 656 C CA . TYR A 1 86 ? -9.175 5.899 0.821 1.00 92.69 86 TYR A CA 1
ATOM 657 C C . TYR A 1 86 ? -8.402 7.220 0.688 1.00 92.69 86 TYR A C 1
ATOM 659 O O . TYR A 1 86 ? -8.046 7.838 1.692 1.00 92.69 86 TYR A O 1
ATOM 667 N N . ALA A 1 87 ? -8.194 7.717 -0.538 1.00 92.56 87 ALA A N 1
ATOM 668 C CA . ALA A 1 87 ? -7.499 8.985 -0.776 1.00 92.56 87 ALA A CA 1
ATOM 669 C C . ALA A 1 87 ? -8.223 10.184 -0.138 1.00 92.56 87 ALA A C 1
ATOM 671 O O . ALA A 1 87 ? -7.595 1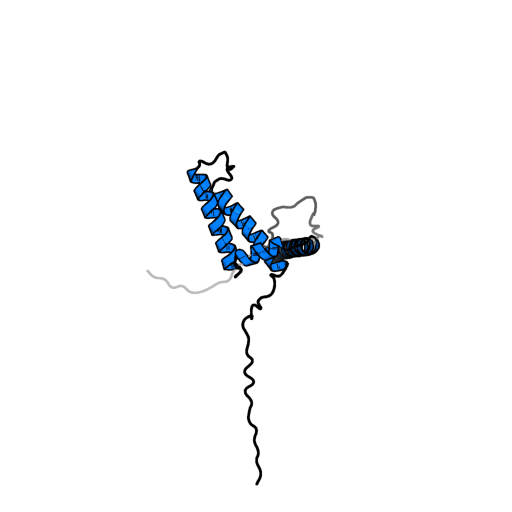1.065 0.444 1.00 92.56 87 ALA A O 1
ATOM 672 N N . ARG A 1 88 ? -9.558 10.223 -0.215 1.00 93.06 88 ARG A N 1
ATOM 673 C CA . ARG A 1 88 ? -10.361 11.278 0.422 1.00 93.06 88 ARG A CA 1
ATOM 674 C C . ARG A 1 88 ? -10.255 11.244 1.936 1.00 93.06 88 ARG A C 1
ATOM 676 O O . ARG A 1 88 ? -10.140 12.300 2.552 1.00 93.06 88 ARG A O 1
ATOM 683 N N . GLN A 1 89 ? -10.322 10.058 2.523 1.00 90.88 89 GLN A N 1
ATOM 684 C CA . GL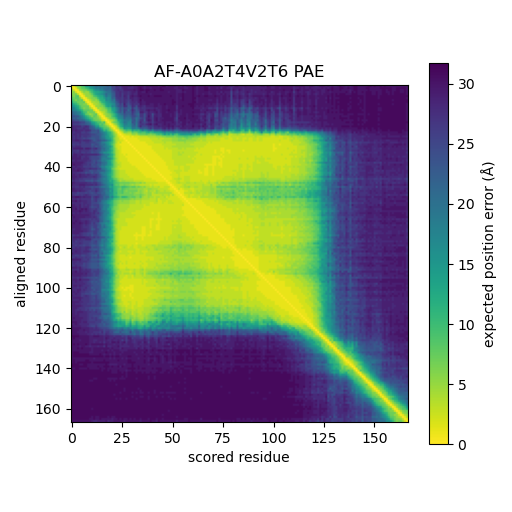N A 1 89 ? -10.245 9.911 3.963 1.00 90.88 89 GLN A CA 1
ATOM 685 C C . GLN A 1 89 ? -8.857 10.272 4.473 1.00 90.88 89 GLN A C 1
ATOM 687 O O . GLN A 1 89 ? -8.740 11.098 5.372 1.00 90.88 89 GLN A O 1
ATOM 692 N N . THR A 1 90 ? -7.812 9.729 3.848 1.00 91.56 90 THR A N 1
ATOM 693 C CA . THR A 1 90 ? -6.419 10.032 4.200 1.00 91.56 90 THR A CA 1
ATOM 694 C C . THR A 1 90 ? -6.091 11.517 4.074 1.00 91.56 90 THR A C 1
ATOM 696 O O . THR A 1 90 ? -5.440 12.060 4.960 1.00 91.56 90 THR A O 1
ATOM 699 N N . ALA A 1 91 ? -6.613 12.205 3.054 1.00 92.88 91 ALA A N 1
ATOM 700 C CA . ALA A 1 91 ? -6.459 13.652 2.903 1.00 92.88 91 ALA A CA 1
ATOM 701 C C . ALA A 1 91 ? -7.177 14.476 3.991 1.00 92.88 91 ALA A C 1
ATOM 703 O O . ALA A 1 91 ? -6.804 15.621 4.234 1.00 92.88 91 ALA A O 1
ATOM 704 N N . ARG A 1 92 ? -8.215 13.922 4.631 1.00 91.81 92 ARG A N 1
ATOM 705 C CA . ARG A 1 92 ? -8.966 14.572 5.719 1.00 91.81 92 ARG A CA 1
ATOM 706 C C . ARG A 1 92 ? -8.421 14.246 7.109 1.00 91.81 92 ARG A C 1
ATOM 708 O O . ARG A 1 92 ? -8.874 14.854 8.075 1.00 91.81 92 ARG A O 1
ATOM 715 N N . MET A 1 93 ? -7.493 13.295 7.230 1.00 90.38 93 MET A N 1
ATOM 716 C CA . MET A 1 93 ? -6.957 12.897 8.531 1.00 90.38 93 MET A CA 1
ATOM 717 C C . MET A 1 93 ? -6.109 14.015 9.135 1.00 90.38 93 MET A C 1
ATOM 719 O O . MET A 1 93 ? -5.104 14.436 8.563 1.00 90.38 93 MET A O 1
ATOM 723 N N . GLY A 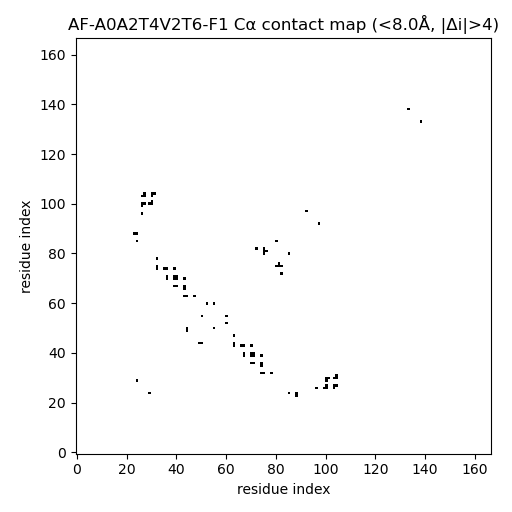1 94 ? -6.510 14.467 10.321 1.00 93.62 94 GLY A N 1
ATOM 724 C CA . GLY A 1 94 ? -5.729 15.377 11.143 1.00 93.62 94 GLY A CA 1
ATOM 725 C C . GLY A 1 94 ? -4.678 14.646 11.989 1.00 93.62 94 GLY A C 1
ATOM 726 O O . GLY A 1 94 ? -4.551 13.418 11.931 1.00 93.62 94 GLY A O 1
ATOM 727 N N . PRO A 1 95 ? -3.914 15.392 12.805 1.00 95.38 95 PRO A N 1
ATOM 728 C CA . PRO A 1 95 ? -2.880 14.829 13.673 1.00 95.38 95 PRO A CA 1
ATOM 729 C C . PRO A 1 95 ? -3.397 13.742 14.627 1.00 95.38 95 PRO A C 1
ATOM 731 O O . PRO A 1 95 ? -2.737 12.722 14.801 1.00 95.38 95 PRO A O 1
ATOM 734 N N . GLU A 1 96 ? -4.592 13.917 15.201 1.00 93.62 96 GLU A N 1
ATOM 735 C CA . GLU A 1 96 ? -5.183 12.942 16.129 1.00 93.62 96 GLU A CA 1
ATOM 736 C C . GLU A 1 96 ? -5.533 11.621 15.439 1.00 93.62 96 GLU A C 1
ATOM 738 O O . GLU A 1 96 ? -5.199 10.550 15.944 1.00 93.62 96 GLU A O 1
ATOM 743 N N . GLN A 1 97 ? -6.159 11.677 14.260 1.00 91.12 97 GLN A N 1
ATOM 744 C CA . GLN A 1 97 ? -6.491 10.474 13.494 1.00 91.12 97 GLN A CA 1
ATOM 745 C C . GLN A 1 97 ? -5.219 9.756 13.030 1.00 91.12 97 GLN A C 1
ATOM 747 O O . GLN A 1 97 ? -5.151 8.530 13.081 1.00 91.12 97 GLN A O 1
ATOM 752 N N . ASN A 1 98 ? -4.178 10.504 12.649 1.00 92.69 98 ASN A N 1
ATOM 753 C CA . ASN A 1 98 ? -2.879 9.919 12.321 1.00 92.69 98 ASN A CA 1
ATOM 754 C C . ASN A 1 98 ? -2.259 9.197 13.527 1.00 92.69 98 ASN A C 1
ATOM 756 O O . ASN A 1 98 ? -1.813 8.062 13.376 1.00 92.69 98 ASN A O 1
ATOM 760 N N . ALA A 1 99 ? -2.309 9.790 14.724 1.00 94.62 99 ALA A N 1
ATOM 761 C CA . ALA A 1 99 ? -1.828 9.146 15.946 1.00 94.62 99 ALA A CA 1
ATOM 762 C C . ALA A 1 99 ? -2.614 7.865 16.286 1.00 94.62 99 ALA A C 1
ATOM 764 O O . ALA A 1 99 ? -2.025 6.881 16.734 1.00 94.62 99 ALA A O 1
ATOM 765 N N . GLN A 1 100 ? -3.927 7.834 16.031 1.00 93.19 100 GLN A N 1
ATOM 766 C CA . GLN A 1 100 ? -4.741 6.623 16.198 1.00 93.19 100 GLN A CA 1
ATOM 767 C C . GLN A 1 100 ? -4.347 5.519 15.210 1.00 93.19 100 GLN A C 1
ATOM 769 O O . GLN A 1 100 ? -4.248 4.358 15.604 1.00 93.19 100 GLN A O 1
ATOM 774 N N . VAL A 1 101 ? -4.084 5.865 13.947 1.00 94.56 101 VAL A N 1
ATOM 775 C CA . VAL A 1 101 ? -3.594 4.908 12.941 1.00 94.56 101 VAL A CA 1
ATOM 776 C C . VAL A 1 101 ? -2.214 4.374 13.327 1.00 94.56 101 VAL A C 1
ATOM 778 O O . VAL A 1 101 ? -1.984 3.175 13.227 1.00 94.56 101 VAL A O 1
ATOM 781 N N . GLU A 1 102 ? -1.306 5.219 13.818 1.00 94.75 102 GLU A N 1
ATOM 782 C CA . GLU A 1 102 ? 0.008 4.782 14.311 1.00 94.75 102 GLU A CA 1
ATOM 783 C C . GLU A 1 102 ? -0.092 3.889 15.555 1.00 94.75 102 GLU A C 1
ATOM 785 O O . GLU A 1 102 ? 0.657 2.922 15.695 1.00 94.75 102 GLU A O 1
ATOM 790 N N . ALA A 1 103 ? -1.014 4.185 16.474 1.00 95.38 103 ALA A N 1
ATOM 791 C CA . ALA A 1 103 ? -1.265 3.336 17.634 1.00 95.38 103 ALA A CA 1
ATOM 792 C C . ALA A 1 103 ? -1.828 1.969 17.212 1.00 95.38 103 ALA A C 1
ATOM 794 O O . ALA A 1 103 ? -1.377 0.938 17.713 1.00 95.38 103 ALA A O 1
ATOM 795 N N . ALA A 1 104 ? -2.763 1.956 16.258 1.00 94.31 104 ALA A N 1
ATOM 796 C CA . ALA A 1 104 ? -3.293 0.734 15.669 1.00 94.31 104 ALA A CA 1
ATOM 797 C C . ALA A 1 104 ? -2.200 -0.071 14.950 1.00 94.31 104 ALA A C 1
ATOM 799 O O . ALA A 1 104 ? -2.113 -1.284 15.124 1.00 94.31 104 ALA A O 1
ATOM 800 N N . ASP A 1 105 ? -1.317 0.602 14.211 1.00 94.12 105 ASP A N 1
ATOM 801 C CA . ASP A 1 105 ? -0.157 -0.006 13.564 1.00 94.12 105 ASP A CA 1
ATOM 802 C C . ASP A 1 105 ? 0.753 -0.693 14.597 1.00 94.12 105 ASP A C 1
ATOM 804 O O . ASP A 1 105 ? 1.005 -1.895 14.519 1.00 94.12 105 ASP A O 1
ATOM 808 N N . LYS A 1 106 ? 1.149 0.010 15.661 1.00 94.69 106 LYS A N 1
ATOM 809 C CA . LYS A 1 106 ? 1.948 -0.582 16.750 1.00 94.69 106 LYS A CA 1
ATOM 810 C C . LYS A 1 106 ? 1.243 -1.763 17.422 1.00 94.69 106 LYS A C 1
ATOM 812 O O . LYS A 1 106 ? 1.890 -2.755 17.755 1.00 94.69 106 LYS A O 1
ATOM 817 N N . ALA A 1 107 ? -0.076 -1.694 17.599 1.00 93.69 107 ALA A N 1
ATOM 818 C CA . ALA A 1 107 ? -0.854 -2.794 18.161 1.00 93.69 107 ALA A CA 1
ATOM 819 C C . ALA A 1 107 ? -0.863 -4.027 17.240 1.00 93.69 107 ALA A C 1
ATOM 821 O O . ALA A 1 107 ? -0.746 -5.150 17.732 1.00 93.69 107 ALA A O 1
ATOM 822 N N . LEU A 1 108 ? -0.957 -3.842 15.919 1.00 90.38 108 LEU A N 1
ATOM 823 C CA . LEU A 1 108 ? -0.834 -4.933 14.948 1.00 90.38 108 LEU A CA 1
ATOM 824 C C . LEU A 1 108 ? 0.571 -5.547 14.970 1.00 90.38 108 LEU A C 1
ATOM 826 O O . LEU A 1 108 ? 0.696 -6.767 14.967 1.00 90.38 108 LEU A O 1
ATOM 830 N N . GLU A 1 109 ? 1.621 -4.728 15.086 1.00 92.31 109 GLU A N 1
ATOM 831 C CA . GLU A 1 109 ? 3.000 -5.224 15.219 1.00 92.31 109 GLU A CA 1
ATOM 832 C C . GLU A 1 109 ? 3.182 -6.058 16.493 1.00 92.31 109 GLU A C 1
ATOM 834 O O . GLU A 1 109 ? 3.770 -7.137 16.463 1.00 92.31 109 GLU A O 1
ATOM 839 N N . ALA A 1 110 ? 2.648 -5.583 17.620 1.00 93.44 110 ALA A N 1
ATOM 840 C CA . ALA A 1 110 ? 2.704 -6.310 18.881 1.00 93.44 110 ALA A CA 1
ATOM 841 C C . ALA A 1 110 ? 1.944 -7.643 18.801 1.00 93.44 110 ALA A C 1
ATOM 843 O O . ALA A 1 110 ? 2.458 -8.663 19.258 1.00 93.44 110 ALA A O 1
ATOM 844 N N . LYS A 1 111 ? 0.755 -7.656 18.179 1.00 90.19 111 LYS A N 1
ATOM 845 C CA . LYS A 1 111 ? -0.027 -8.881 17.941 1.00 90.19 111 LYS A CA 1
ATOM 846 C C . LYS A 1 111 ? 0.730 -9.870 17.051 1.00 90.19 111 LYS A C 1
ATOM 848 O O . LYS A 1 111 ? 0.759 -11.055 17.364 1.00 90.19 111 LYS A O 1
ATOM 853 N N . GLU A 1 112 ? 1.369 -9.404 15.980 1.00 89.38 112 GLU A N 1
ATOM 854 C CA . GLU A 1 112 ? 2.178 -10.246 15.090 1.00 89.38 112 GLU A CA 1
ATOM 855 C C . GLU A 1 112 ? 3.409 -10.814 15.803 1.00 89.38 112 GLU A C 1
ATOM 857 O O . GLU A 1 112 ? 3.660 -12.013 15.709 1.00 89.38 112 GLU A O 1
ATOM 862 N N . LYS A 1 113 ? 4.139 -9.994 16.569 1.00 90.50 113 LYS A N 1
ATOM 863 C CA . LYS A 1 113 ? 5.286 -10.447 17.372 1.00 90.50 113 LYS A CA 1
ATOM 864 C C . LYS A 1 113 ? 4.873 -11.457 18.439 1.00 90.50 113 LYS A C 1
ATOM 866 O O . LYS A 1 113 ? 5.542 -12.472 18.600 1.00 90.50 113 LYS A O 1
ATOM 871 N N . ALA A 1 114 ? 3.759 -11.220 19.132 1.00 89.44 114 ALA A N 1
ATOM 872 C CA . ALA A 1 114 ? 3.216 -12.161 20.107 1.00 89.44 114 ALA A CA 1
ATOM 873 C C . ALA A 1 114 ? 2.777 -13.477 19.443 1.00 89.44 114 ALA A C 1
ATOM 875 O O . ALA A 1 114 ? 3.081 -14.552 19.952 1.00 89.44 114 ALA A O 1
ATOM 876 N N . ALA A 1 115 ? 2.130 -13.411 18.275 1.00 88.25 115 ALA A N 1
ATOM 877 C CA . ALA A 1 115 ? 1.751 -14.595 17.506 1.00 88.25 115 ALA A CA 1
ATOM 878 C C . ALA A 1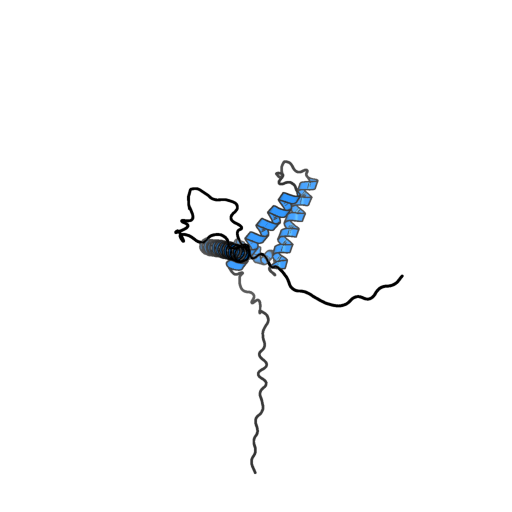 115 ? 2.973 -15.365 16.972 1.00 88.25 115 ALA A C 1
ATOM 880 O O . ALA A 1 115 ? 2.951 -16.593 16.941 1.00 88.25 115 ALA A O 1
ATOM 881 N N . GLN A 1 116 ? 4.044 -14.675 16.571 1.00 83.75 116 GLN A N 1
ATOM 882 C CA . GLN A 1 116 ? 5.310 -15.305 16.181 1.00 83.75 116 GLN A CA 1
ATOM 883 C C . GLN A 1 116 ? 5.990 -15.978 17.377 1.00 83.75 116 GLN A C 1
ATOM 885 O O . GLN A 1 116 ? 6.396 -17.128 17.263 1.00 83.75 116 GLN A O 1
ATOM 890 N N . ALA A 1 117 ? 6.045 -15.316 18.536 1.00 83.88 117 ALA A N 1
ATOM 891 C CA . ALA A 1 117 ? 6.600 -15.895 19.759 1.00 83.88 117 ALA A CA 1
ATOM 892 C C . ALA A 1 117 ? 5.819 -17.138 20.221 1.00 83.88 117 ALA A C 1
ATOM 894 O O . ALA A 1 117 ? 6.431 -18.145 20.571 1.00 83.88 117 ALA A O 1
ATOM 895 N N . ALA A 1 118 ? 4.483 -17.102 20.152 1.00 80.12 118 ALA A N 1
ATOM 896 C CA . ALA A 1 118 ? 3.635 -18.251 20.464 1.00 80.12 118 ALA A CA 1
ATOM 897 C C . ALA A 1 118 ? 3.878 -19.429 19.502 1.00 80.12 118 ALA A C 1
ATOM 899 O O . ALA A 1 118 ? 4.025 -20.563 19.951 1.00 80.12 118 ALA A O 1
ATOM 900 N N . LYS A 1 119 ? 4.013 -19.167 18.193 1.00 77.00 119 LYS A N 1
ATOM 901 C CA . LYS A 1 119 ? 4.351 -20.203 17.199 1.00 77.00 119 LYS A CA 1
ATOM 902 C C . LYS A 1 119 ? 5.732 -20.820 17.436 1.00 77.00 119 LYS A C 1
ATOM 904 O O . LYS A 1 119 ? 5.879 -22.030 17.298 1.00 77.00 119 LYS A O 1
ATOM 909 N N . SER A 1 120 ? 6.725 -20.022 17.828 1.00 69.38 120 SER A N 1
ATOM 910 C CA . SER A 1 120 ? 8.062 -20.530 18.164 1.00 69.38 120 SER A CA 1
ATOM 911 C C . SER A 1 120 ? 8.071 -21.367 19.449 1.00 69.38 120 SER A C 1
ATOM 913 O O . SER A 1 120 ? 8.829 -22.327 19.545 1.00 69.38 120 SER A O 1
ATOM 915 N N . GLN A 1 121 ? 7.220 -21.045 20.430 1.00 61.19 121 GLN A N 1
ATOM 916 C CA . GLN A 1 121 ? 7.062 -21.853 21.648 1.00 61.19 121 GLN A CA 1
ATOM 917 C C . GLN A 1 121 ? 6.328 -23.175 21.383 1.00 61.19 121 GLN A C 1
ATOM 919 O O . GLN A 1 121 ? 6.702 -24.198 21.949 1.00 61.19 121 GLN A O 1
ATOM 924 N N . GLU A 1 122 ? 5.335 -23.181 20.492 1.00 57.28 122 GLU A N 1
ATOM 925 C CA . GLU A 1 122 ? 4.615 -24.396 20.088 1.00 57.28 122 GLU A CA 1
ATOM 926 C C . GLU A 1 122 ? 5.507 -25.352 19.272 1.00 57.28 122 GLU A C 1
ATOM 928 O O . GLU A 1 122 ? 5.448 -26.565 19.459 1.00 57.28 122 GLU A O 1
ATOM 933 N N . GLN A 1 123 ? 6.417 -24.821 18.446 1.00 54.97 123 GLN A N 1
ATOM 934 C CA . GLN A 1 123 ? 7.432 -25.620 17.741 1.00 54.97 123 GLN A CA 1
ATOM 935 C C . GLN A 1 123 ? 8.531 -26.174 18.667 1.00 54.97 123 GLN A C 1
ATOM 937 O O . GLN A 1 123 ? 9.110 -27.212 18.364 1.00 54.97 123 GLN A O 1
ATOM 942 N N . GLY A 1 124 ? 8.793 -25.531 19.810 1.00 52.38 124 GLY A N 1
ATOM 943 C CA . GLY A 1 124 ? 9.771 -25.993 20.803 1.00 52.38 124 GLY A CA 1
ATOM 944 C C . GLY A 1 124 ? 9.264 -27.077 21.764 1.00 52.38 124 GLY A C 1
ATOM 945 O O . GLY A 1 124 ? 10.062 -27.644 22.504 1.00 52.38 124 GLY A O 1
ATOM 946 N N . ALA A 1 125 ? 7.962 -27.383 21.775 1.00 54.53 125 ALA A N 1
ATOM 947 C CA . ALA A 1 125 ? 7.363 -28.342 22.712 1.00 54.53 125 ALA A CA 1
ATOM 948 C C . ALA A 1 125 ? 7.413 -29.813 22.239 1.00 54.53 125 ALA A C 1
ATOM 950 O O . ALA A 1 125 ? 7.021 -30.704 22.991 1.00 54.53 125 ALA A O 1
ATOM 951 N N . GLY A 1 126 ? 7.878 -30.076 21.010 1.00 53.75 126 GLY A N 1
ATOM 952 C CA . GLY A 1 126 ? 7.932 -31.421 20.417 1.00 53.75 126 GLY A CA 1
ATOM 953 C C . GLY A 1 126 ? 9.333 -31.950 20.095 1.00 53.75 126 GLY A C 1
ATOM 954 O O . GLY A 1 126 ? 9.464 -33.120 19.740 1.00 53.75 126 GLY A O 1
ATOM 955 N N . GLU A 1 127 ? 10.378 -31.131 20.213 1.00 52.00 127 GLU A N 1
ATOM 956 C CA . GLU A 1 127 ? 11.751 -31.553 19.936 1.00 52.00 127 GLU A CA 1
ATOM 957 C C . GLU A 1 127 ? 12.459 -31.875 21.256 1.00 52.00 127 GLU A C 1
ATOM 959 O O . GLU A 1 127 ? 12.766 -30.991 22.056 1.00 52.00 127 GLU A O 1
ATOM 964 N N . ILE A 1 128 ? 12.691 -33.169 21.506 1.00 60.31 128 ILE A N 1
ATOM 965 C CA . ILE A 1 128 ? 13.613 -33.615 22.553 1.00 60.31 128 ILE A CA 1
ATOM 966 C C . ILE A 1 128 ? 14.968 -33.017 22.183 1.00 60.31 128 ILE A C 1
ATOM 968 O O . ILE A 1 128 ? 15.611 -33.481 21.242 1.00 60.31 128 ILE A O 1
ATOM 972 N N . GLN A 1 129 ? 15.392 -31.975 22.895 1.00 57.66 129 GLN A N 1
ATOM 973 C CA . GLN A 1 129 ? 16.743 -31.450 22.762 1.00 57.66 129 GLN A CA 1
ATOM 974 C C . GLN A 1 129 ? 17.701 -32.550 23.219 1.00 57.66 129 GLN A C 1
ATOM 976 O O . GLN A 1 129 ? 17.928 -32.740 24.414 1.00 57.66 129 GLN A O 1
ATOM 981 N N . VAL A 1 130 ? 18.225 -33.325 22.268 1.00 62.78 130 VAL A N 1
ATOM 982 C CA . VAL A 1 130 ? 19.334 -34.236 22.529 1.00 62.78 130 VAL A CA 1
ATOM 983 C C . VAL A 1 130 ? 20.524 -33.348 22.863 1.00 62.78 130 VAL A C 1
ATOM 985 O O . VAL A 1 130 ? 21.113 -32.706 21.994 1.00 62.78 130 VAL A O 1
ATOM 988 N N . GLN A 1 131 ? 20.822 -33.250 24.155 1.00 59.50 131 GLN A N 1
ATOM 989 C CA . GLN A 1 131 ? 21.956 -32.502 24.665 1.00 59.50 131 GLN A CA 1
ATOM 990 C C . GLN A 1 131 ? 23.232 -33.236 24.237 1.00 59.50 131 GLN A C 1
ATOM 992 O O . GLN A 1 131 ? 23.664 -34.204 24.862 1.00 59.50 131 GLN A O 1
ATOM 997 N N . ASN A 1 132 ? 23.812 -32.810 23.117 1.00 54.84 132 ASN A N 1
ATOM 998 C CA . ASN A 1 132 ? 25.105 -33.303 22.667 1.00 54.84 132 ASN A CA 1
ATOM 999 C C . ASN A 1 132 ? 26.200 -32.676 23.537 1.00 54.84 132 ASN A C 1
ATOM 1001 O O . ASN A 1 132 ? 26.720 -31.613 23.214 1.00 54.84 132 ASN A O 1
ATOM 1005 N N . GLY A 1 133 ? 26.555 -33.360 24.623 1.00 57.66 133 GLY A N 1
ATOM 1006 C CA . GLY A 1 133 ? 27.806 -33.130 25.341 1.00 57.66 133 GLY A CA 1
ATOM 1007 C C . GLY A 1 133 ? 27.667 -32.488 26.719 1.00 57.66 133 GLY A C 1
ATOM 1008 O O . GLY A 1 133 ? 26.860 -31.592 26.954 1.00 57.66 133 GLY A O 1
ATOM 1009 N N . PHE A 1 134 ? 28.502 -32.992 27.627 1.00 49.81 134 PHE A N 1
ATOM 1010 C CA . PHE A 1 134 ? 28.767 -32.447 28.952 1.00 49.81 134 PHE A CA 1
ATOM 1011 C C . PHE A 1 134 ? 29.357 -31.038 28.809 1.00 49.81 134 PHE A C 1
ATOM 1013 O O . PHE A 1 134 ? 30.390 -30.883 28.164 1.00 49.81 134 PHE A O 1
ATOM 1020 N N . ASN A 1 135 ? 28.727 -30.030 29.410 1.00 58.56 135 ASN A N 1
ATOM 1021 C CA . ASN A 1 135 ? 29.306 -28.691 29.529 1.00 58.56 135 ASN A CA 1
ATOM 1022 C C . ASN A 1 135 ? 29.682 -28.432 30.992 1.00 58.56 135 ASN A C 1
ATOM 1024 O O . ASN A 1 135 ? 28.909 -28.752 31.897 1.00 58.56 135 ASN A O 1
ATOM 1028 N N . ASP A 1 136 ? 30.845 -27.811 31.207 1.00 59.59 136 ASP A N 1
ATOM 1029 C CA . ASP A 1 136 ? 31.421 -27.513 32.531 1.00 59.59 136 ASP A CA 1
ATOM 1030 C C . ASP A 1 136 ? 30.539 -26.601 33.408 1.00 59.59 136 ASP A C 1
ATOM 1032 O O . ASP A 1 136 ? 30.730 -26.517 34.619 1.00 59.59 136 ASP A O 1
ATOM 1036 N N . GLU A 1 137 ? 29.548 -25.930 32.815 1.00 64.25 137 GLU A N 1
ATOM 1037 C CA . GLU A 1 137 ? 28.635 -25.017 33.511 1.00 64.25 137 GLU A CA 1
ATOM 1038 C C . GLU A 1 137 ? 27.479 -25.725 34.237 1.00 64.25 137 GLU A C 1
ATOM 1040 O O . GLU A 1 137 ? 26.787 -25.085 35.028 1.00 64.25 137 GLU A O 1
ATOM 1045 N N . ASN A 1 138 ? 27.254 -27.028 34.011 1.00 54.44 138 ASN A N 1
ATOM 1046 C CA . ASN A 1 138 ? 26.227 -27.777 34.742 1.00 54.44 138 ASN A CA 1
ATOM 1047 C C . ASN A 1 138 ? 26.590 -29.273 34.884 1.00 54.44 138 ASN A C 1
ATOM 1049 O O . ASN A 1 138 ? 26.054 -30.118 34.159 1.00 54.44 138 ASN A O 1
ATOM 1053 N N . PRO A 1 139 ? 27.529 -29.631 35.782 1.00 59.88 139 PRO A N 1
ATOM 1054 C CA . PRO A 1 139 ? 27.895 -31.023 36.003 1.00 59.88 139 PRO A CA 1
ATOM 1055 C C . PRO A 1 139 ? 26.737 -31.777 36.670 1.00 59.88 139 PRO A C 1
ATOM 1057 O O . PRO A 1 139 ? 26.252 -31.391 37.732 1.00 59.88 139 PRO A O 1
ATOM 1060 N N . VAL A 1 140 ? 26.308 -32.887 36.066 1.00 58.44 140 VAL A N 1
ATOM 1061 C CA . VAL A 1 140 ? 25.373 -33.821 36.705 1.00 58.44 140 VAL A CA 1
ATOM 1062 C C . VAL A 1 140 ? 26.104 -34.490 37.869 1.00 58.44 140 VAL A C 1
ATOM 1064 O O . VAL A 1 140 ? 26.971 -35.339 37.665 1.00 58.44 140 VAL A O 1
ATOM 1067 N N . THR A 1 141 ? 25.771 -34.110 39.100 1.00 51.56 141 THR A N 1
ATOM 1068 C CA . THR A 1 141 ? 26.181 -34.839 40.305 1.00 51.56 141 THR A CA 1
ATOM 1069 C C . THR A 1 141 ? 25.475 -36.187 40.327 1.00 51.56 141 THR A C 1
ATOM 1071 O O . THR A 1 141 ? 24.299 -36.281 40.675 1.00 51.56 141 THR A O 1
ATOM 1074 N N . VAL A 1 142 ? 26.194 -37.238 39.936 1.00 53.81 142 VAL A N 1
ATOM 1075 C CA . VAL A 1 142 ? 25.772 -38.619 40.171 1.00 53.81 142 VAL A CA 1
ATOM 1076 C C . VAL A 1 142 ? 26.047 -38.914 41.644 1.00 53.81 142 VAL A C 1
ATOM 1078 O O . VAL A 1 142 ? 27.172 -39.243 42.018 1.00 53.81 142 VAL A O 1
ATOM 1081 N N . GLU A 1 143 ? 25.046 -38.717 42.502 1.00 47.78 143 GLU A N 1
ATOM 1082 C CA . GLU A 1 143 ? 25.122 -39.212 43.876 1.00 47.78 143 GLU A CA 1
ATOM 1083 C C . GLU A 1 143 ? 25.245 -40.740 43.844 1.00 47.78 143 GLU A C 1
ATOM 1085 O O . GLU A 1 143 ? 24.494 -41.437 43.159 1.00 47.78 143 GLU A O 1
ATOM 1090 N N . GLY A 1 144 ? 26.281 -41.240 44.516 1.00 44.34 144 GLY A N 1
ATOM 1091 C CA . GLY A 1 144 ? 26.711 -42.625 44.440 1.00 44.34 144 GLY A CA 1
ATOM 1092 C C . GLY A 1 144 ? 25.678 -43.604 44.982 1.00 44.34 144 GLY A C 1
ATOM 1093 O O . GLY A 1 144 ? 25.158 -43.439 46.082 1.00 44.34 144 GLY A O 1
ATOM 1094 N N . GLN A 1 145 ? 25.478 -44.691 44.242 1.00 35.12 145 GLN A N 1
ATOM 1095 C CA . GLN A 1 145 ? 25.040 -45.945 44.828 1.00 35.12 145 GLN A CA 1
ATOM 1096 C C . GLN A 1 145 ? 26.231 -46.903 44.807 1.00 35.12 145 GLN A C 1
ATOM 1098 O O . GLN A 1 145 ? 26.663 -47.395 43.766 1.00 35.12 145 GLN A O 1
ATOM 1103 N N . GLU A 1 146 ? 26.808 -47.066 45.993 1.00 41.19 146 GLU A N 1
ATOM 1104 C CA . GLU A 1 146 ? 27.840 -48.034 46.326 1.00 41.19 146 GLU A CA 1
ATOM 1105 C C . GLU A 1 146 ? 27.493 -49.446 45.823 1.00 41.19 146 GLU A C 1
ATOM 1107 O O . GLU A 1 146 ? 26.374 -49.926 45.988 1.00 41.19 146 GLU A O 1
ATOM 1112 N N . ASN A 1 147 ? 28.514 -50.136 45.310 1.00 46.38 147 ASN A N 1
ATOM 1113 C CA . ASN A 1 147 ? 28.656 -51.593 45.355 1.00 46.38 147 ASN A CA 1
ATOM 1114 C C . ASN A 1 147 ? 27.494 -52.427 44.780 1.00 46.38 147 ASN A C 1
ATOM 1116 O O . ASN A 1 147 ? 26.785 -53.123 45.502 1.00 46.38 147 ASN A O 1
ATOM 1120 N N . GLY A 1 148 ? 27.395 -52.480 43.452 1.00 38.28 148 GLY A N 1
ATOM 1121 C CA . GLY A 1 148 ? 26.640 -53.518 42.750 1.00 38.28 148 GLY A CA 1
ATOM 1122 C C . GLY A 1 148 ? 27.373 -53.932 41.483 1.00 38.28 148 GLY A C 1
ATOM 1123 O O . GLY A 1 148 ? 27.313 -53.229 40.481 1.00 38.28 148 GLY A O 1
ATOM 1124 N N . LEU A 1 149 ? 28.105 -55.047 41.541 1.00 37.34 149 LEU A N 1
ATOM 1125 C CA . LEU A 1 149 ? 28.727 -55.694 40.380 1.00 37.34 149 LEU A CA 1
ATOM 1126 C C . LEU A 1 149 ? 27.704 -55.803 39.231 1.00 37.34 149 LEU A C 1
ATOM 1128 O O . LEU A 1 149 ? 26.561 -56.181 39.502 1.00 37.34 149 LEU A O 1
ATOM 1132 N N . PRO A 1 150 ? 28.068 -55.520 37.965 1.00 43.50 150 PRO A N 1
ATOM 1133 C CA . PRO A 1 150 ? 27.143 -55.715 36.858 1.00 43.50 150 PRO A CA 1
ATOM 1134 C C . PRO A 1 150 ? 26.845 -57.212 36.718 1.00 43.50 150 PRO A C 1
ATOM 1136 O O . PRO A 1 150 ? 27.693 -57.996 36.292 1.00 43.50 150 PRO A O 1
ATOM 1139 N N . VAL A 1 151 ? 25.633 -57.611 37.106 1.00 47.97 151 VAL A N 1
ATOM 1140 C CA . VAL A 1 151 ? 25.095 -58.947 36.849 1.00 47.97 151 VAL A CA 1
ATOM 1141 C C . VAL A 1 151 ? 24.815 -59.033 35.353 1.00 47.97 151 VAL A C 1
ATOM 1143 O O . VAL A 1 151 ? 23.818 -58.518 34.856 1.00 47.97 151 VAL A O 1
ATOM 1146 N N . VAL A 1 152 ? 25.734 -59.656 34.622 1.00 48.88 152 VAL A N 1
ATOM 1147 C CA . VAL A 1 152 ? 25.480 -60.142 33.267 1.00 48.88 152 VAL A CA 1
ATOM 1148 C C . VAL A 1 152 ? 24.689 -61.441 33.421 1.00 48.88 152 VAL A C 1
ATOM 1150 O O . VAL A 1 152 ? 25.246 -62.453 33.844 1.00 48.88 152 VAL A O 1
ATOM 1153 N N . GLU A 1 153 ? 23.386 -61.417 33.129 1.00 50.00 153 GLU A N 1
ATOM 1154 C CA . GLU A 1 153 ? 22.583 -62.641 33.037 1.00 50.00 153 GLU A CA 1
ATOM 1155 C C . GLU A 1 153 ? 23.086 -63.496 31.864 1.00 50.00 153 GLU A C 1
ATOM 1157 O O . GLU A 1 153 ? 22.768 -63.271 30.697 1.00 50.00 153 GLU A O 1
ATOM 1162 N N . HIS A 1 154 ? 23.892 -64.506 32.184 1.00 40.62 154 HIS A N 1
ATOM 1163 C CA . HIS A 1 154 ? 24.110 -65.651 31.314 1.00 40.62 154 HIS A CA 1
ATOM 1164 C C . HIS A 1 154 ? 22.885 -66.568 31.383 1.00 40.62 154 HIS A C 1
ATOM 1166 O O . HIS A 1 154 ? 22.742 -67.354 32.318 1.00 40.62 154 HIS A O 1
ATOM 1172 N N . GLY A 1 155 ? 22.015 -66.505 30.375 1.00 41.84 155 GLY A N 1
ATOM 1173 C CA . GLY A 1 155 ? 21.043 -67.568 30.129 1.00 41.84 155 GLY A CA 1
ATOM 1174 C C . GLY A 1 155 ? 21.764 -68.841 29.674 1.00 41.84 155 GLY A C 1
ATOM 1175 O O . GLY A 1 155 ? 22.296 -68.885 28.567 1.00 41.84 155 GLY A O 1
ATOM 1176 N N . ILE A 1 156 ? 21.791 -69.870 30.523 1.00 43.38 156 ILE A N 1
ATOM 1177 C CA . ILE A 1 156 ? 22.199 -71.242 30.174 1.00 43.38 156 ILE A CA 1
ATOM 1178 C C . ILE A 1 156 ? 21.094 -72.231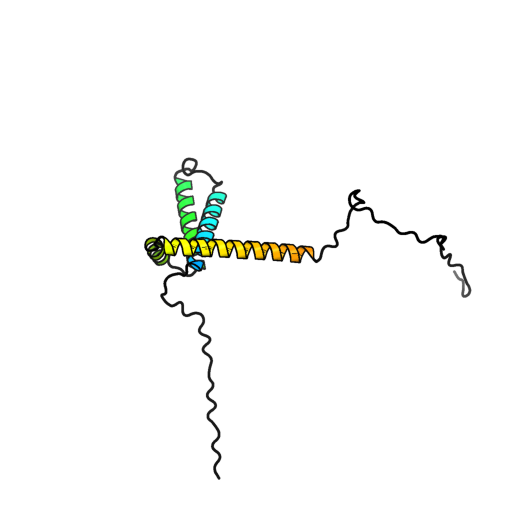 30.636 1.00 43.38 156 ILE A C 1
ATOM 1180 O O . ILE A 1 156 ? 20.215 -71.830 31.396 1.00 43.38 156 ILE A O 1
ATOM 1184 N N . PRO A 1 157 ? 21.065 -73.496 30.170 1.00 56.66 157 PRO A N 1
ATOM 1185 C CA . PRO A 1 157 ? 20.135 -74.009 29.159 1.00 56.66 157 PRO A CA 1
ATOM 1186 C C . PRO A 1 157 ? 19.303 -75.215 29.670 1.00 56.66 157 PRO A C 1
ATOM 1188 O O . PRO A 1 157 ? 19.629 -75.810 30.689 1.00 56.66 157 PRO A O 1
ATOM 1191 N N . ALA A 1 158 ? 18.271 -75.634 28.934 1.00 43.84 158 ALA A N 1
ATOM 1192 C CA . ALA A 1 158 ? 17.681 -76.990 28.957 1.00 43.84 158 ALA A CA 1
ATOM 1193 C C . ALA A 1 158 ? 16.613 -77.029 27.847 1.00 43.84 158 ALA A C 1
ATOM 1195 O O . ALA A 1 158 ? 15.776 -76.136 27.808 1.00 43.84 158 ALA A O 1
ATOM 1196 N N . GLY A 1 159 ? 16.568 -77.931 26.872 1.00 38.38 159 GLY A N 1
ATOM 1197 C CA . GLY A 1 159 ? 17.094 -79.287 26.765 1.00 38.38 159 GLY A CA 1
ATOM 1198 C C . GLY A 1 159 ? 15.937 -80.161 26.256 1.00 38.38 159 GLY A C 1
ATOM 1199 O O . GLY A 1 159 ? 14.905 -80.170 26.915 1.00 38.38 159 GLY A O 1
ATOM 1200 N N . GLU A 1 160 ? 16.148 -80.852 25.120 1.00 41.19 160 GLU A N 1
ATOM 1201 C CA . GLU A 1 160 ? 15.421 -82.062 24.650 1.00 41.19 160 GLU A CA 1
ATOM 1202 C C . GLU A 1 160 ? 13.944 -81.885 24.207 1.00 41.19 160 GLU A C 1
ATOM 1204 O O . GLU A 1 160 ? 13.166 -81.207 24.857 1.00 41.19 160 GLU A O 1
ATOM 1209 N N . GLU A 1 161 ? 13.417 -82.398 23.087 1.00 38.62 161 GLU A N 1
ATOM 1210 C CA . GLU A 1 161 ? 13.748 -83.473 22.135 1.00 38.62 161 GLU A CA 1
ATOM 1211 C C . GLU A 1 161 ? 13.025 -83.165 20.799 1.00 38.62 161 GLU A C 1
ATOM 1213 O O . GLU A 1 161 ? 11.902 -82.663 20.790 1.00 38.62 161 GLU A O 1
ATOM 1218 N N . GLY A 1 162 ? 13.624 -83.474 19.648 1.00 35.53 162 GLY A N 1
ATOM 1219 C CA . GLY A 1 162 ? 13.005 -84.460 18.759 1.00 35.53 162 GLY A CA 1
ATOM 1220 C C . GLY A 1 162 ? 13.522 -84.371 17.320 1.00 35.53 162 GLY A C 1
ATOM 1221 O O . GLY A 1 162 ? 13.024 -83.587 16.518 1.00 35.53 162 GLY A O 1
ATOM 1222 N N . LEU A 1 163 ? 14.527 -85.195 17.016 1.00 48.66 163 LEU A N 1
ATOM 1223 C CA . LEU A 1 163 ? 14.858 -85.694 15.671 1.00 48.66 163 LEU A CA 1
ATOM 1224 C C . LEU A 1 163 ? 13.646 -86.471 15.094 1.00 48.66 163 LEU A C 1
ATOM 1226 O O . LEU A 1 163 ? 12.852 -87.006 15.873 1.00 48.66 163 LEU A O 1
ATOM 1230 N N . PRO A 1 164 ? 13.485 -86.569 13.761 1.00 48.31 164 PRO A N 1
ATOM 1231 C CA . PRO A 1 164 ? 14.202 -87.622 13.040 1.00 48.31 164 PRO A CA 1
ATOM 1232 C C . PRO A 1 164 ? 14.790 -87.221 11.677 1.00 48.31 164 PRO A C 1
ATOM 1234 O O . PRO A 1 164 ? 14.497 -86.181 11.098 1.00 48.31 164 PRO A O 1
ATOM 1237 N N . GLU A 1 165 ? 15.665 -88.126 11.252 1.00 43.41 165 GLU A N 1
ATOM 1238 C CA . GLU A 1 165 ? 16.567 -88.197 10.105 1.00 43.41 165 GLU A CA 1
ATOM 1239 C C . GLU A 1 165 ? 15.912 -88.257 8.707 1.00 43.41 165 GLU A C 1
ATOM 1241 O O . GLU A 1 165 ? 14.694 -88.366 8.574 1.00 43.41 165 GLU A O 1
ATOM 1246 N N . SER A 1 166 ? 16.806 -88.360 7.705 1.00 40.44 166 SER A N 1
ATOM 1247 C CA . SER A 1 166 ? 16.671 -88.745 6.282 1.00 40.44 166 SER A CA 1
ATOM 1248 C C . SER A 1 166 ? 16.361 -87.586 5.323 1.00 40.44 166 SER A C 1
ATOM 1250 O O . SER A 1 166 ? 15.474 -86.787 5.593 1.00 40.44 166 SER A O 1
ATOM 1252 N N . GLU A 1 167 ? 17.085 -87.360 4.220 1.00 35.31 167 GLU A N 1
ATOM 1253 C CA . GLU A 1 167 ? 18.018 -88.157 3.390 1.00 35.31 167 GLU A CA 1
ATOM 1254 C C . GLU A 1 167 ? 19.118 -87.249 2.802 1.00 35.31 167 GLU A C 1
ATOM 1256 O O . GLU A 1 167 ? 18.830 -86.051 2.564 1.00 35.31 167 GLU A O 1
#

Mean predicted aligned error: 18.12 Å

Radius of gyration: 35.98 Å; Cα contacts (8 Å, |Δi|>4): 50; chains: 1; bounding box: 95×104×67 Å

Sequence (167 aa):
MSRRLSALLLSSCLTLPGLVLAGDLTPEQIARIRREEKAAAEKVNAAHGNKKSSELSAAERRQMIREQQEAIQEVMDKNGVSRKDYARQTARMGPEQNAQVEAADKALEAKEKAAQAAKSQEQGAGEIQVQNGFNDENPVTVEGQENGLPVVEHGIPAGEEGLPESE

pLDDT: mean 74.76, std 21.65, range [35.12, 96.94]

Secondary structure (DSSP, 8-state):
---------------------SPPPPHHHHHHHHHHHHHHHHHHHHHTTT--TTTS-HHHHHHHHHHHHHHHHHHHHHTT--HHHHHHHHHH--HHHHHHHHHHHHHHHHHHHHHHHHHHHHHTTS------S--TTS-----------------------------

Solvent-accessible surface area (backbone atoms only — not comparable to full-atom values): 10831 Å² total; per-residue (Å²)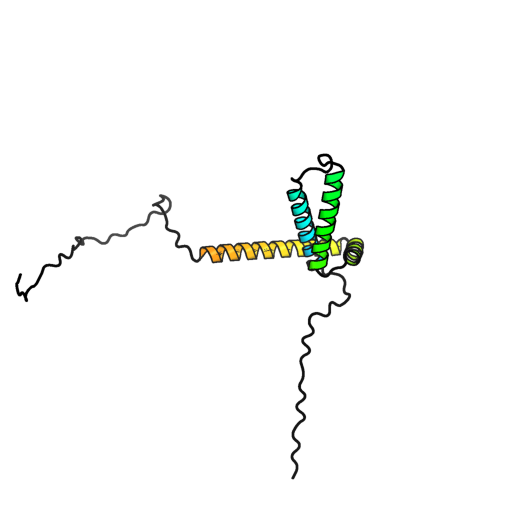: 136,90,79,88,80,78,86,79,77,79,80,73,76,77,79,70,76,79,79,78,62,102,60,82,81,49,44,56,57,52,28,50,48,54,51,48,39,51,53,37,43,50,52,47,36,53,75,63,67,65,59,54,80,87,75,39,52,77,65,55,47,54,49,53,51,48,51,39,52,51,43,43,47,51,48,29,59,75,70,73,46,55,69,68,57,54,52,54,49,62,73,65,55,49,74,68,55,51,52,47,20,51,51,36,38,53,51,51,52,51,51,50,52,51,52,50,52,51,52,54,52,62,64,57,74,76,60,81,79,76,78,87,67,93,51,93,90,65,74,82,80,76,79,81,78,81,91,73,81,86,81,75,86,77,88,80,90,85,80,90,85,82,85,83,86,88,133

Foldseek 3Di:
DDDDDDDPPPPPPPPPPDPPDPDQDDLLLLLVLVVQLVVQLVVLCVVVVVDDPVRDDPVVNVVSVVSSVVSSVVSCVVSVHDPVSSVVRVVPDDPVSVVSSVVSNVVVVVVVVVVVVVVVVVVVPPDPPPPPDDDPVDDPPPDDDDDDDPPDDDDDDDDDDDDDDDD